Protein AF-A0A523UIT2-F1 (afdb_monomer_lite)

Foldseek 3Di:
DDDDDDDDDLDDDPDDPVDPDPVNRVCVVVDDDDPVSVVVVVVVVVVVVVLVVCCVPVNDVRSVVPPD

Secondary structure (DSSP, 8-state):
----------------TT---HHHHHHHHHSPPPHHHHHHHHHHHHHHHHHHHHHHHT-HHHHHHHH-

Structure (mmCIF, N/CA/C/O backbone):
data_AF-A0A523UIT2-F1
#
_entry.id   AF-A0A523UIT2-F1
#
loop_
_atom_site.group_PDB
_atom_site.id
_atom_site.type_symbol
_atom_site.label_atom_id
_atom_site.label_alt_id
_atom_site.label_comp_id
_atom_site.label_asym_id
_atom_site.label_entity_id
_atom_site.label_seq_id
_atom_site.pdbx_PDB_ins_code
_atom_site.Cartn_x
_atom_site.Cartn_y
_atom_site.Cartn_z
_atom_site.occupancy
_atom_site.B_iso_or_equiv
_atom_site.auth_seq_id
_atom_site.auth_comp_id
_atom_site.auth_asym_id
_atom_site.auth_atom_id
_atom_site.pdbx_PDB_model_num
ATOM 1 N N . GLU A 1 1 ? -12.490 15.359 -1.547 1.00 54.75 1 GLU A N 1
ATOM 2 C CA . GLU A 1 1 ? -11.052 15.017 -1.499 1.00 54.75 1 GLU A CA 1
ATOM 3 C C . GLU A 1 1 ? -10.648 14.334 -0.186 1.00 54.75 1 GLU A C 1
ATOM 5 O O . GLU A 1 1 ? -9.473 14.045 0.007 1.00 54.75 1 GLU A O 1
ATOM 10 N N . ASP A 1 2 ? -11.610 13.935 0.650 1.00 77.56 2 ASP A N 1
ATOM 11 C CA . ASP A 1 2 ? -11.367 13.435 2.009 1.00 77.56 2 ASP A CA 1
ATOM 12 C C . ASP A 1 2 ? -11.537 11.919 2.112 1.00 77.56 2 ASP A C 1
ATOM 14 O O . ASP A 1 2 ? -12.436 11.419 2.784 1.00 77.56 2 ASP A O 1
ATOM 18 N N . PHE A 1 3 ? -10.692 11.172 1.401 1.00 82.50 3 PHE A N 1
ATOM 19 C CA . PHE A 1 3 ? -10.646 9.718 1.542 1.00 82.50 3 PHE A CA 1
ATOM 20 C C . PHE A 1 3 ? -9.270 9.262 2.040 1.00 82.50 3 PHE A C 1
ATOM 22 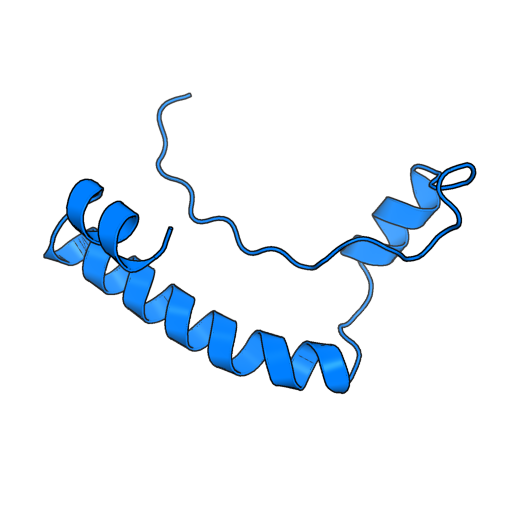O O . PHE A 1 3 ? -8.244 9.671 1.473 1.00 82.50 3 PHE A O 1
ATOM 29 N N . PRO A 1 4 ? -9.231 8.423 3.093 1.00 81.69 4 PRO A N 1
ATOM 30 C CA . PRO A 1 4 ? -7.994 7.841 3.590 1.00 81.69 4 PRO A CA 1
ATOM 31 C C . PRO A 1 4 ? -7.367 6.963 2.503 1.00 81.69 4 PRO A C 1
ATOM 33 O O . PRO A 1 4 ? -8.056 6.233 1.788 1.00 81.69 4 PRO A O 1
ATOM 36 N N . ARG A 1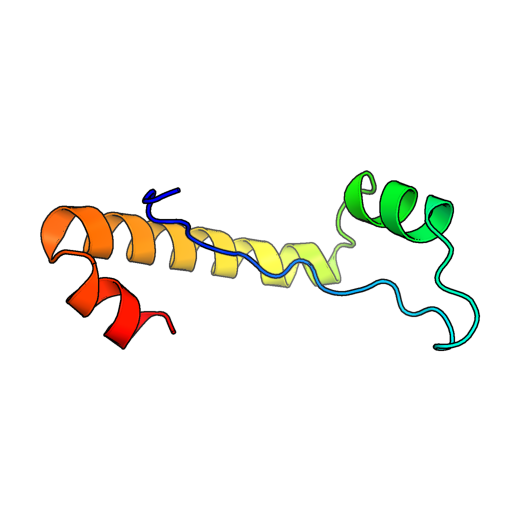 5 ? -6.045 7.066 2.349 1.00 87.50 5 ARG A N 1
ATOM 37 C CA . ARG A 1 5 ? -5.270 6.359 1.325 1.00 87.50 5 ARG A CA 1
ATOM 38 C C . ARG A 1 5 ? -4.043 5.734 1.963 1.00 87.50 5 ARG A C 1
ATOM 40 O O . ARG A 1 5 ? -3.243 6.443 2.565 1.00 87.50 5 ARG A O 1
ATOM 47 N N . ILE A 1 6 ? -3.856 4.438 1.751 1.00 85.81 6 ILE A N 1
ATOM 48 C CA . ILE A 1 6 ? -2.601 3.752 2.060 1.00 85.81 6 ILE A CA 1
ATOM 49 C C . ILE A 1 6 ? -1.739 3.795 0.797 1.00 85.81 6 ILE A C 1
ATOM 51 O O . ILE A 1 6 ? -2.197 3.433 -0.286 1.00 85.81 6 ILE A O 1
ATOM 55 N N . ARG A 1 7 ? -0.503 4.289 0.914 1.00 88.50 7 ARG A N 1
ATOM 56 C CA . ARG A 1 7 ? 0.425 4.433 -0.216 1.00 88.50 7 ARG A CA 1
ATOM 57 C C . ARG A 1 7 ? 1.532 3.396 -0.092 1.00 88.50 7 ARG A C 1
ATOM 59 O O . ARG A 1 7 ? 2.229 3.370 0.914 1.00 88.50 7 ARG A O 1
ATOM 66 N N . VAL A 1 8 ? 1.719 2.595 -1.136 1.00 88.25 8 VAL A N 1
ATOM 67 C CA . VAL A 1 8 ? 2.821 1.632 -1.232 1.00 88.25 8 VAL A CA 1
ATOM 68 C C . VAL A 1 8 ? 3.794 2.129 -2.293 1.00 88.25 8 VAL A C 1
ATOM 70 O O . VAL A 1 8 ? 3.411 2.355 -3.440 1.00 88.25 8 VAL A O 1
ATOM 73 N N . GLY A 1 9 ? 5.044 2.363 -1.900 1.00 86.56 9 GLY A N 1
ATOM 74 C CA . GLY A 1 9 ? 6.086 2.780 -2.829 1.00 86.56 9 GLY A CA 1
ATOM 75 C C . GLY A 1 9 ? 6.563 1.595 -3.662 1.00 86.56 9 GLY A C 1
ATOM 76 O O . GLY A 1 9 ? 7.071 0.632 -3.102 1.00 86.56 9 GLY A O 1
ATOM 77 N N . ILE A 1 10 ? 6.438 1.689 -4.985 1.00 83.94 10 ILE A N 1
ATOM 78 C CA . ILE A 1 10 ? 6.983 0.690 -5.920 1.00 83.94 10 ILE A CA 1
ATOM 79 C C . ILE A 1 10 ? 8.405 1.024 -6.387 1.00 83.94 10 ILE A C 1
ATOM 81 O O . ILE A 1 10 ? 8.987 0.255 -7.130 1.00 83.94 10 ILE A O 1
ATOM 85 N N . GLY A 1 11 ? 8.970 2.150 -5.936 1.00 81.50 11 GLY A N 1
ATOM 86 C CA . GLY A 1 11 ? 10.264 2.661 -6.390 1.00 81.50 11 GLY A CA 1
ATOM 87 C C . GLY A 1 11 ? 10.134 3.699 -7.506 1.00 81.50 11 GLY A C 1
ATOM 88 O O . GLY A 1 11 ? 9.064 4.266 -7.742 1.00 81.50 11 GLY A O 1
ATOM 89 N N . ARG A 1 12 ? 11.259 4.011 -8.151 1.00 75.69 12 ARG A N 1
ATOM 90 C CA . ARG A 1 12 ? 11.326 4.850 -9.353 1.00 75.69 12 ARG A CA 1
ATOM 91 C C . ARG A 1 12 ? 12.270 4.187 -10.353 1.00 75.69 12 ARG A C 1
ATOM 93 O O . ARG A 1 12 ? 13.280 3.632 -9.915 1.00 75.69 12 ARG A O 1
ATOM 100 N N . PRO A 1 13 ? 11.998 4.284 -11.665 1.00 73.31 13 PRO A N 1
ATOM 101 C CA . PRO A 1 13 ? 12.919 3.771 -12.666 1.00 73.31 13 PRO A CA 1
ATOM 102 C C . PRO A 1 13 ? 14.274 4.478 -12.523 1.00 73.31 13 PRO A C 1
ATOM 104 O O . PRO A 1 13 ? 14.335 5.709 -12.475 1.00 73.31 13 PRO A O 1
ATOM 107 N N . GLN A 1 14 ? 15.360 3.702 -12.448 1.00 64.50 14 GLN A N 1
ATOM 108 C CA . GLN A 1 14 ? 16.723 4.227 -12.537 1.00 64.50 14 GLN A CA 1
ATOM 109 C C . GLN A 1 14 ? 16.997 4.648 -13.987 1.00 64.50 14 GLN A C 1
ATOM 111 O O . GLN A 1 14 ? 17.605 3.913 -14.756 1.00 64.50 14 GLN A O 1
ATOM 116 N N . ALA A 1 15 ? 16.519 5.825 -14.379 1.00 58.03 15 ALA A N 1
ATOM 117 C CA . ALA A 1 15 ? 17.088 6.552 -15.504 1.00 58.03 15 ALA A CA 1
ATOM 118 C C . ALA A 1 15 ? 17.907 7.713 -14.941 1.00 58.03 15 ALA A C 1
ATOM 120 O O . ALA A 1 15 ? 17.527 8.314 -13.930 1.00 58.03 15 ALA A O 1
ATOM 121 N N . GLU A 1 16 ? 19.039 8.022 -15.575 1.00 52.97 16 GLU A N 1
ATOM 122 C CA . GLU A 1 16 ? 19.805 9.230 -15.274 1.00 52.97 16 GLU A CA 1
ATOM 123 C C . GLU A 1 16 ? 18.832 10.412 -15.246 1.00 52.97 16 GLU A C 1
ATOM 125 O O . GLU A 1 16 ? 18.014 10.553 -16.159 1.00 52.97 16 GLU A O 1
ATOM 130 N N . ALA A 1 17 ? 18.879 11.216 -1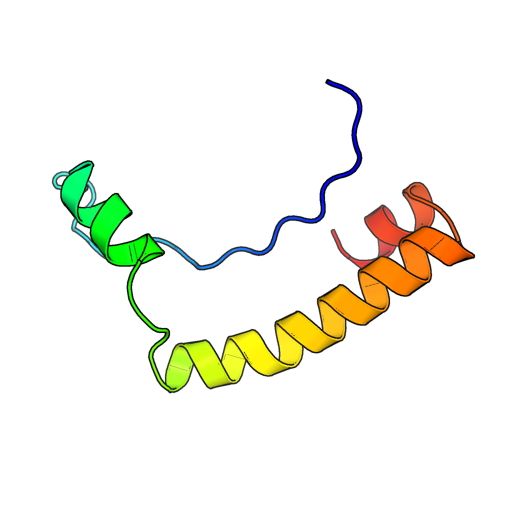4.179 1.00 54.41 17 ALA A N 1
ATOM 131 C CA . ALA A 1 17 ? 17.854 12.187 -13.767 1.00 54.41 17 ALA A CA 1
ATOM 132 C C . ALA A 1 17 ? 17.412 13.213 -14.840 1.00 54.41 17 ALA A C 1
ATOM 134 O O . ALA A 1 17 ? 16.502 14.001 -14.606 1.00 54.41 17 ALA A O 1
ATOM 135 N N . GLN A 1 18 ? 18.046 13.199 -16.011 1.00 52.91 18 GLN A N 1
ATOM 136 C CA . GLN A 1 18 ? 17.800 14.041 -17.176 1.00 52.91 18 GLN A CA 1
ATOM 137 C C . GLN A 1 18 ? 16.937 13.360 -18.264 1.00 52.91 18 GLN A C 1
ATOM 139 O O . GLN A 1 18 ? 16.624 14.002 -19.261 1.00 52.91 18 GLN A O 1
ATOM 144 N N . SER A 1 19 ? 16.532 12.091 -18.099 1.00 55.72 19 SER A N 1
ATOM 145 C CA . SER A 1 19 ? 15.859 11.304 -19.154 1.00 55.72 19 SER A CA 1
ATOM 146 C C . SER A 1 19 ? 14.694 10.422 -18.677 1.00 55.72 19 SER A C 1
ATOM 148 O O . SER A 1 19 ? 14.373 9.411 -19.297 1.00 55.72 19 SER A O 1
ATOM 150 N N . ILE A 1 20 ? 14.008 10.793 -17.592 1.00 67.56 20 ILE A N 1
ATOM 151 C CA . ILE A 1 20 ? 12.728 10.149 -17.262 1.00 67.56 20 ILE A CA 1
ATOM 152 C C . ILE A 1 20 ? 11.647 10.757 -18.168 1.00 67.56 20 ILE A C 1
ATOM 154 O O . ILE A 1 20 ? 11.059 11.785 -17.839 1.00 67.56 20 ILE A O 1
ATOM 158 N N . SER A 1 21 ? 11.408 10.140 -19.326 1.00 77.44 21 SER A N 1
ATOM 159 C CA . SER A 1 21 ? 10.246 10.448 -20.168 1.00 77.44 21 SER A CA 1
ATOM 160 C C . SER A 1 21 ? 8.968 9.824 -19.598 1.00 77.44 21 SER A C 1
ATOM 162 O O . SER A 1 21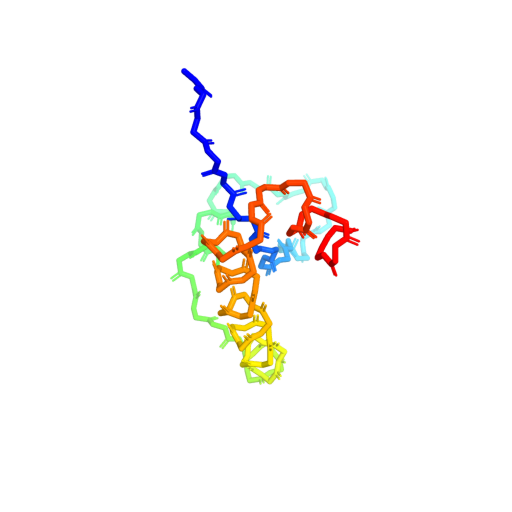 ? 9.028 8.808 -18.896 1.00 77.44 21 SER A O 1
ATOM 164 N N . GLU A 1 22 ? 7.802 10.390 -19.931 1.00 79.44 22 GLU A N 1
ATOM 165 C CA . GLU A 1 22 ? 6.498 9.818 -19.556 1.00 79.44 22 GLU A CA 1
ATOM 166 C C . GLU A 1 22 ? 6.375 8.353 -20.001 1.00 79.44 22 GLU A C 1
ATOM 168 O O . GLU A 1 22 ? 5.986 7.506 -19.199 1.00 79.44 22 GLU A O 1
ATOM 173 N N . ASP A 1 23 ? 6.825 8.017 -21.215 1.00 81.75 23 ASP A N 1
ATOM 174 C CA . ASP A 1 23 ? 6.845 6.639 -21.728 1.00 81.75 23 ASP A CA 1
ATOM 175 C C . ASP A 1 23 ? 7.630 5.665 -20.838 1.00 81.75 23 ASP A C 1
ATOM 177 O O . ASP A 1 23 ? 7.259 4.498 -20.690 1.00 81.75 23 ASP A O 1
ATOM 181 N N . THR A 1 24 ? 8.724 6.127 -20.227 1.00 81.62 24 THR A N 1
ATOM 182 C CA . THR A 1 24 ? 9.545 5.294 -19.338 1.00 81.62 24 THR A CA 1
ATOM 183 C C . THR A 1 24 ? 8.822 5.023 -18.021 1.00 81.62 24 THR A C 1
ATOM 185 O O . THR A 1 24 ? 8.874 3.901 -17.517 1.00 81.62 24 THR A O 1
ATOM 188 N N . ILE A 1 25 ? 8.099 6.014 -17.487 1.00 82.56 25 ILE A N 1
ATOM 189 C CA . ILE A 1 25 ? 7.272 5.851 -16.282 1.00 82.56 25 ILE A CA 1
ATOM 190 C C . ILE A 1 25 ? 6.100 4.912 -16.568 1.00 82.56 25 ILE A C 1
ATOM 192 O O . ILE A 1 25 ? 5.862 3.989 -15.794 1.00 82.56 25 I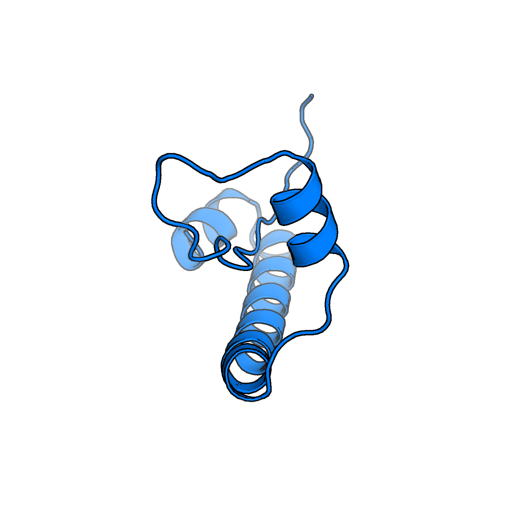LE A O 1
ATOM 196 N N . VAL A 1 26 ? 5.394 5.118 -17.685 1.00 85.44 26 VAL A N 1
ATOM 197 C CA . VAL A 1 26 ? 4.260 4.274 -18.085 1.00 85.44 26 VAL A CA 1
ATOM 198 C C . VAL A 1 26 ? 4.710 2.824 -18.214 1.00 85.44 26 VAL A C 1
ATOM 200 O O . VAL A 1 26 ? 4.087 1.937 -17.634 1.00 85.44 26 VAL A O 1
ATOM 203 N N . ARG A 1 27 ? 5.837 2.575 -18.893 1.00 85.44 27 ARG A N 1
ATOM 204 C CA . ARG A 1 27 ? 6.386 1.222 -19.008 1.00 85.44 27 ARG A CA 1
ATOM 205 C C . ARG A 1 27 ? 6.762 0.641 -17.647 1.00 85.44 27 ARG A C 1
ATOM 207 O O . ARG A 1 27 ? 6.452 -0.516 -17.406 1.00 85.44 27 ARG A O 1
ATOM 214 N N . TYR A 1 28 ? 7.383 1.420 -16.764 1.00 85.19 28 TYR A N 1
ATOM 215 C CA . TYR A 1 28 ? 7.769 0.960 -15.427 1.00 85.19 28 TYR A CA 1
ATOM 216 C C . TYR A 1 28 ? 6.563 0.531 -14.581 1.00 85.19 28 TYR A C 1
ATOM 218 O O . TYR A 1 28 ? 6.589 -0.537 -13.986 1.00 85.19 28 TYR A O 1
ATOM 226 N N . VAL A 1 29 ? 5.484 1.319 -14.576 1.00 87.38 29 VAL A N 1
ATOM 227 C CA . VAL A 1 29 ? 4.266 1.015 -13.798 1.00 87.38 29 VAL A CA 1
ATOM 228 C C . VAL A 1 29 ? 3.499 -0.190 -14.356 1.00 87.38 29 VAL A C 1
ATOM 230 O O . VAL A 1 29 ? 2.800 -0.866 -13.606 1.00 87.38 29 VAL A O 1
ATOM 233 N N . LEU A 1 30 ? 3.613 -0.458 -15.659 1.00 88.50 30 LEU A N 1
ATOM 234 C CA . LEU A 1 30 ? 2.954 -1.586 -16.327 1.00 88.50 30 LEU A CA 1
ATOM 235 C C . LEU A 1 30 ? 3.817 -2.855 -16.395 1.00 88.50 30 LEU A C 1
ATOM 237 O O . LEU A 1 30 ? 3.342 -3.871 -16.898 1.00 88.50 30 LEU A O 1
ATOM 241 N N . SER A 1 31 ? 5.075 -2.793 -15.958 1.00 87.44 31 SER A N 1
ATOM 242 C CA . SER A 1 31 ? 5.993 -3.935 -15.984 1.00 87.44 31 SER A CA 1
ATOM 243 C C . SER A 1 31 ? 5.844 -4.784 -14.722 1.00 87.44 31 SER A C 1
ATOM 245 O O . SER A 1 31 ? 5.498 -4.273 -13.657 1.00 87.44 31 SER A O 1
ATOM 247 N N . ASP A 1 32 ? 6.153 -6.075 -14.838 1.00 89.31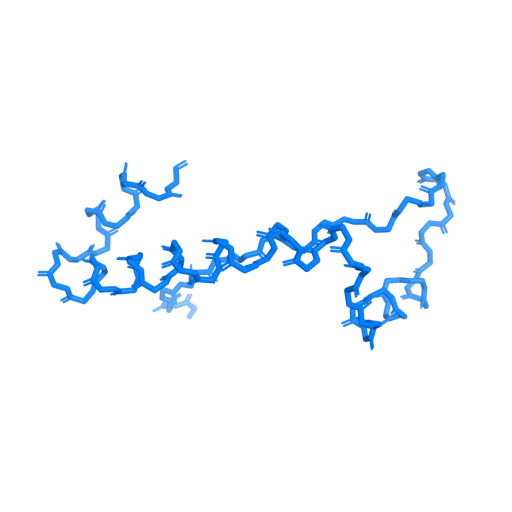 32 ASP A N 1
ATOM 248 C CA . ASP A 1 32 ? 6.210 -6.980 -13.690 1.00 89.31 32 ASP A CA 1
ATOM 249 C C . ASP A 1 32 ? 7.406 -6.660 -12.780 1.00 89.31 32 ASP A C 1
ATOM 251 O O . ASP A 1 32 ? 8.435 -6.140 -13.223 1.00 89.31 32 ASP A O 1
ATOM 255 N N . PHE A 1 33 ? 7.282 -7.015 -11.499 1.00 86.38 33 PHE A N 1
ATOM 256 C CA . PHE A 1 33 ? 8.378 -6.901 -10.542 1.00 86.38 33 PHE A CA 1
ATOM 257 C C . PHE A 1 33 ? 9.493 -7.900 -10.863 1.00 86.38 33 PHE A C 1
ATOM 259 O O . PHE A 1 33 ? 9.251 -9.065 -11.180 1.00 86.38 33 PHE A O 1
ATOM 266 N N . SER A 1 34 ? 10.743 -7.467 -10.717 1.00 88.31 34 SER A N 1
ATOM 267 C CA . SER A 1 34 ? 11.889 -8.378 -10.722 1.00 88.31 34 SER A CA 1
ATOM 268 C C . SER A 1 34 ? 11.844 -9.329 -9.512 1.00 88.31 34 SER A C 1
ATOM 270 O O . SER A 1 34 ? 11.246 -8.998 -8.487 1.00 88.31 34 SER A O 1
ATOM 272 N N . PRO A 1 35 ? 12.530 -10.488 -9.544 1.00 88.69 35 PRO A N 1
ATOM 273 C CA . PRO A 1 35 ? 12.575 -11.410 -8.402 1.00 88.69 35 PRO A CA 1
ATOM 274 C C . PRO A 1 35 ? 13.065 -10.762 -7.096 1.00 88.69 35 PRO A C 1
ATOM 276 O O . PRO A 1 35 ? 12.645 -11.146 -6.003 1.00 88.69 35 PRO A O 1
ATOM 279 N N . GLN A 1 36 ? 13.953 -9.771 -7.200 1.00 87.81 36 GLN A N 1
ATOM 280 C CA . GLN A 1 36 ? 14.451 -8.993 -6.069 1.00 87.81 36 GLN A CA 1
ATOM 281 C C . GLN A 1 36 ? 13.363 -8.076 -5.500 1.00 87.81 36 GLN A C 1
ATOM 283 O O . GLN A 1 36 ? 13.196 -8.007 -4.284 1.00 87.81 36 GLN A O 1
ATOM 288 N N . GLU A 1 37 ? 12.600 -7.404 -6.363 1.00 87.44 37 GLU A N 1
ATOM 289 C CA . GLU A 1 37 ? 11.462 -6.578 -5.952 1.00 87.44 37 GLU A CA 1
ATOM 290 C C . GLU A 1 37 ? 10.323 -7.436 -5.394 1.00 87.44 37 GLU A C 1
ATOM 292 O O . GLU A 1 37 ? 9.743 -7.075 -4.374 1.00 87.44 37 GLU A O 1
ATOM 297 N N . GLU A 1 38 ? 10.049 -8.612 -5.966 1.00 87.12 38 GLU A N 1
ATOM 298 C CA . GLU A 1 38 ? 9.054 -9.545 -5.430 1.00 87.12 38 GLU A CA 1
ATOM 299 C C . GLU A 1 38 ? 9.395 -10.020 -4.013 1.00 87.12 38 GLU A C 1
ATOM 301 O O . GLU A 1 38 ? 8.513 -10.155 -3.158 1.00 87.12 38 GLU A O 1
ATOM 306 N N . ALA A 1 39 ? 10.676 -10.281 -3.740 1.00 89.50 39 ALA A N 1
ATOM 307 C CA . ALA A 1 39 ? 11.127 -10.659 -2.405 1.00 89.50 39 ALA A CA 1
ATOM 308 C C . ALA A 1 39 ? 10.872 -9.546 -1.372 1.00 89.50 39 ALA A C 1
ATOM 310 O O . ALA A 1 39 ? 10.655 -9.843 -0.197 1.00 89.50 39 ALA A O 1
ATOM 311 N N . ILE A 1 40 ? 10.845 -8.283 -1.810 1.00 89.75 40 ILE A N 1
ATOM 312 C CA . ILE A 1 40 ? 10.541 -7.111 -0.980 1.00 89.75 40 ILE A CA 1
ATOM 313 C C . ILE A 1 40 ? 9.027 -6.860 -0.913 1.00 89.75 40 ILE A C 1
ATOM 315 O O . ILE A 1 40 ? 8.507 -6.547 0.156 1.00 89.75 40 ILE A O 1
ATOM 319 N N . ILE A 1 41 ? 8.288 -7.023 -2.015 1.00 89.38 41 ILE A N 1
ATOM 320 C CA . ILE A 1 41 ? 6.854 -6.708 -2.055 1.00 89.38 41 ILE A CA 1
ATOM 321 C C . ILE A 1 41 ? 6.034 -7.693 -1.220 1.00 89.38 41 ILE A C 1
ATOM 323 O O . ILE A 1 41 ? 5.066 -7.291 -0.582 1.00 89.38 41 ILE A O 1
ATOM 327 N N . LYS A 1 42 ? 6.441 -8.969 -1.150 1.00 89.19 42 LYS A N 1
ATOM 328 C CA . LYS A 1 42 ? 5.759 -9.999 -0.348 1.00 89.19 42 LYS A CA 1
ATOM 329 C C . LYS A 1 42 ? 5.605 -9.604 1.131 1.00 89.19 42 LYS A C 1
ATOM 331 O O . LYS A 1 42 ? 4.467 -9.576 1.604 1.00 89.19 42 LYS A O 1
ATOM 336 N N . PRO A 1 43 ? 6.675 -9.258 1.874 1.00 92.25 43 PRO A N 1
ATOM 337 C CA . PRO A 1 43 ? 6.531 -8.792 3.252 1.00 92.25 43 PRO A CA 1
ATOM 338 C C . PRO A 1 43 ? 5.841 -7.424 3.349 1.00 92.25 43 PRO A C 1
ATOM 340 O O . PRO A 1 43 ? 5.137 -7.170 4.325 1.00 92.25 43 PRO A O 1
ATOM 343 N N . VAL A 1 44 ? 5.976 -6.554 2.340 1.00 91.62 44 VAL A N 1
ATOM 344 C CA . VAL A 1 44 ? 5.261 -5.266 2.309 1.00 91.62 44 VAL A CA 1
ATOM 345 C C . VAL A 1 44 ? 3.748 -5.472 2.237 1.00 91.62 44 VAL A C 1
ATOM 347 O O . VAL A 1 44 ? 3.024 -4.812 2.973 1.00 91.62 44 VAL A O 1
ATOM 350 N N . ILE A 1 45 ? 3.257 -6.411 1.425 1.00 90.62 45 ILE A N 1
ATOM 351 C CA . ILE A 1 45 ? 1.824 -6.737 1.339 1.00 90.62 45 ILE A CA 1
ATOM 352 C C . ILE A 1 45 ? 1.291 -7.210 2.697 1.00 90.62 45 ILE A C 1
ATOM 354 O O . ILE A 1 45 ? 0.228 -6.762 3.123 1.00 90.62 45 ILE A O 1
ATOM 358 N N . ALA A 1 46 ? 2.042 -8.059 3.408 1.00 92.12 46 ALA A N 1
ATOM 359 C CA . ALA A 1 46 ? 1.667 -8.489 4.756 1.00 92.12 46 ALA A CA 1
ATOM 360 C C . ALA A 1 46 ? 1.577 -7.296 5.723 1.00 92.12 46 ALA A C 1
ATOM 362 O O . ALA A 1 46 ? 0.569 -7.124 6.404 1.00 92.12 46 ALA A O 1
ATOM 363 N N . ARG A 1 47 ? 2.574 -6.403 5.699 1.00 91.56 47 ARG A N 1
ATOM 364 C CA . ARG A 1 47 ? 2.579 -5.180 6.515 1.00 91.56 47 ARG A CA 1
ATOM 365 C C . ARG A 1 47 ? 1.425 -4.232 6.171 1.00 91.56 47 ARG A C 1
ATOM 367 O O . ARG A 1 47 ? 0.865 -3.598 7.058 1.00 91.56 47 ARG A O 1
ATOM 374 N N . VAL A 1 48 ? 1.042 -4.139 4.899 1.00 92.69 48 VAL A N 1
ATOM 375 C CA . VAL A 1 48 ? -0.130 -3.362 4.466 1.00 92.69 48 VAL A CA 1
ATOM 376 C C . VAL A 1 48 ? -1.420 -3.984 4.996 1.00 92.69 48 VAL A C 1
ATOM 378 O O . VAL A 1 48 ? -2.307 -3.249 5.419 1.00 92.69 48 VAL A O 1
ATOM 381 N N . SER A 1 49 ? -1.522 -5.314 5.033 1.00 93.00 49 SER A N 1
ATOM 382 C CA . SER A 1 49 ? -2.668 -5.996 5.643 1.00 93.00 49 SER A CA 1
ATOM 383 C C . SER A 1 49 ? -2.806 -5.653 7.128 1.00 93.00 49 SER A C 1
ATOM 385 O O . SER A 1 49 ? -3.908 -5.356 7.579 1.00 93.00 49 SER A O 1
ATOM 387 N N . GLU A 1 50 ? -1.699 -5.634 7.875 1.00 92.38 50 GLU A N 1
ATOM 388 C CA . GLU A 1 50 ? -1.690 -5.203 9.282 1.00 92.38 50 GLU A CA 1
ATOM 389 C C . GLU A 1 50 ? -2.083 -3.725 9.428 1.00 92.38 50 GLU A C 1
ATOM 391 O O . GLU A 1 50 ? -2.813 -3.362 10.349 1.00 92.38 50 GLU A O 1
ATOM 396 N N . ALA A 1 51 ? -1.643 -2.867 8.502 1.00 90.50 51 ALA A N 1
ATOM 397 C CA . ALA A 1 51 ? -2.019 -1.456 8.488 1.00 90.50 51 ALA A CA 1
ATOM 398 C C . ALA A 1 51 ? -3.519 -1.258 8.248 1.00 90.50 51 ALA A C 1
ATOM 400 O O . ALA A 1 51 ? -4.128 -0.405 8.889 1.00 90.50 51 ALA A O 1
ATOM 401 N N . ILE A 1 52 ? -4.117 -2.049 7.353 1.00 91.94 52 ILE A N 1
ATOM 402 C CA . ILE A 1 52 ? -5.562 -2.041 7.098 1.00 91.94 52 ILE A CA 1
ATOM 403 C C . ILE A 1 52 ? -6.322 -2.515 8.339 1.00 91.94 52 ILE A C 1
ATOM 405 O O . ILE A 1 52 ? -7.296 -1.874 8.729 1.00 91.94 52 ILE A O 1
ATOM 409 N N . ASP A 1 53 ? -5.871 -3.595 8.978 1.00 93.62 53 ASP A N 1
ATOM 410 C CA . ASP A 1 53 ? -6.509 -4.117 10.188 1.00 93.62 53 ASP A CA 1
ATOM 411 C C . ASP A 1 53 ? -6.460 -3.095 11.332 1.00 93.62 53 ASP A C 1
ATOM 413 O O . ASP A 1 53 ? -7.492 -2.750 11.906 1.00 93.62 53 ASP A O 1
ATOM 417 N N . CYS A 1 54 ? -5.290 -2.499 11.584 1.00 90.75 54 CYS A N 1
ATOM 418 C CA . CYS A 1 54 ? -5.119 -1.425 12.565 1.00 90.75 54 CYS A CA 1
ATOM 419 C C . CYS A 1 54 ? -5.978 -0.196 12.227 1.00 90.75 54 CYS A C 1
ATOM 421 O O . CYS A 1 54 ? -6.613 0.388 13.101 1.00 90.75 54 CYS A O 1
ATOM 423 N N . PHE A 1 55 ? -6.066 0.171 10.947 1.00 90.00 55 PHE A N 1
ATOM 424 C CA . PHE A 1 55 ? -6.893 1.288 10.500 1.00 90.00 55 PHE A CA 1
ATOM 425 C C . PHE A 1 55 ? -8.385 1.064 10.790 1.00 90.00 55 PHE A C 1
ATOM 427 O O . PHE A 1 55 ? -9.070 1.997 11.205 1.00 90.00 55 PHE A O 1
ATOM 434 N N . ILE A 1 56 ? -8.886 -0.159 10.591 1.00 90.12 56 ILE A N 1
ATOM 435 C CA . ILE A 1 56 ? -10.297 -0.506 10.817 1.00 90.12 56 ILE A CA 1
ATOM 436 C C . ILE A 1 56 ? -10.601 -0.676 12.313 1.00 90.12 56 ILE A C 1
ATOM 438 O O . ILE A 1 56 ? -11.677 -0.286 12.763 1.00 90.12 56 ILE A O 1
ATOM 442 N N . THR A 1 57 ? -9.677 -1.258 13.078 1.00 94.12 57 THR A N 1
ATOM 443 C CA . THR A 1 57 ? -9.896 -1.633 14.487 1.00 94.12 57 THR A CA 1
ATOM 444 C C . THR A 1 57 ? -9.540 -0.524 15.477 1.00 94.12 57 THR A C 1
ATOM 446 O O . THR A 1 57 ? -10.259 -0.329 16.455 1.00 94.12 57 THR A O 1
ATOM 449 N N . GLU A 1 58 ? -8.459 0.218 15.230 1.00 90.12 58 GLU A N 1
ATOM 450 C CA . GLU A 1 58 ? -7.908 1.241 16.132 1.00 90.12 58 GLU A CA 1
ATOM 451 C C . GLU A 1 58 ? -8.061 2.672 15.582 1.00 90.12 58 GLU A C 1
ATOM 453 O O . GLU A 1 58 ? -7.913 3.643 16.324 1.00 90.12 58 GLU A O 1
ATOM 458 N N . GLY A 1 59 ? -8.388 2.820 14.294 1.00 88.12 59 GLY A N 1
ATOM 459 C CA . GLY A 1 59 ? -8.614 4.107 13.638 1.00 88.12 59 GLY A CA 1
ATOM 460 C C . GLY A 1 59 ? -7.380 4.699 12.946 1.00 88.12 59 GLY A C 1
ATOM 461 O O . GLY A 1 59 ? -6.260 4.187 13.020 1.00 88.12 59 GLY A O 1
ATOM 462 N N . ILE A 1 60 ? -7.593 5.819 12.241 1.00 84.81 60 ILE A N 1
ATOM 463 C CA . ILE A 1 60 ? -6.581 6.437 11.366 1.00 84.81 60 ILE A CA 1
ATOM 464 C C . ILE A 1 60 ? -5.336 6.924 12.115 1.00 84.81 60 ILE A C 1
ATOM 466 O O . ILE A 1 60 ? -4.230 6.757 11.610 1.00 84.81 60 ILE A O 1
ATOM 470 N N . GLU A 1 61 ? -5.489 7.486 13.315 1.00 86.62 61 GLU A N 1
ATOM 471 C CA . GLU A 1 61 ? -4.361 8.024 14.087 1.00 86.62 61 GLU A CA 1
ATOM 472 C C . GLU A 1 61 ? -3.407 6.915 14.548 1.00 86.62 61 GLU A C 1
ATOM 474 O O . GLU A 1 61 ? -2.189 7.038 14.397 1.00 86.62 61 GLU A O 1
ATOM 479 N N . ALA A 1 62 ? -3.956 5.799 15.038 1.00 86.31 62 ALA A N 1
ATOM 480 C CA . ALA A 1 62 ? -3.178 4.639 15.462 1.00 86.31 62 ALA A CA 1
ATOM 481 C C . ALA A 1 62 ? -2.439 3.995 14.279 1.00 86.31 62 ALA A C 1
ATOM 483 O O . ALA A 1 62 ? -1.242 3.713 14.374 1.00 86.31 62 ALA A O 1
ATOM 484 N N . ALA A 1 63 ? -3.120 3.838 13.139 1.00 86.44 63 ALA A N 1
ATOM 485 C CA . ALA A 1 63 ? -2.502 3.325 11.921 1.00 86.44 63 ALA A CA 1
ATOM 486 C C . ALA A 1 63 ? -1.384 4.252 11.413 1.00 86.44 63 ALA A C 1
ATOM 488 O O . ALA A 1 63 ? -0.294 3.785 11.080 1.00 86.44 63 ALA A O 1
ATOM 489 N N . MET A 1 64 ? -1.601 5.570 11.412 1.00 85.56 64 MET A N 1
ATOM 490 C CA . MET A 1 64 ? -0.566 6.528 11.018 1.00 85.56 64 MET A CA 1
ATOM 491 C C . MET A 1 64 ? 0.649 6.466 11.945 1.00 85.56 64 MET A C 1
ATOM 493 O O . MET A 1 64 ? 1.765 6.475 11.447 1.00 85.56 64 MET A O 1
ATOM 497 N N . SER A 1 65 ? 0.463 6.340 13.260 1.00 88.00 65 SER A N 1
ATOM 498 C CA . SER A 1 65 ? 1.585 6.251 14.204 1.00 88.00 65 SER A CA 1
ATOM 499 C C . SER A 1 65 ? 2.398 4.955 14.096 1.00 88.00 65 SER A C 1
ATOM 501 O O . SER A 1 65 ? 3.554 4.945 14.513 1.00 88.00 65 SER A O 1
ATOM 503 N N . LYS A 1 66 ? 1.808 3.847 13.627 1.00 83.44 66 LYS A N 1
ATOM 504 C CA . LYS A 1 66 ? 2.485 2.536 13.549 1.00 83.44 66 LYS A CA 1
ATOM 505 C C . LYS A 1 66 ? 3.136 2.264 12.189 1.00 83.44 66 LYS A C 1
ATOM 507 O O . LYS A 1 66 ? 4.072 1.460 12.108 1.00 83.44 66 LYS A O 1
ATOM 512 N N . PHE A 1 67 ? 2.621 2.878 11.122 1.00 84.56 67 PHE A N 1
ATOM 513 C CA . PHE A 1 67 ? 2.991 2.540 9.745 1.00 84.56 67 PHE A CA 1
ATOM 514 C C . PHE A 1 67 ? 3.604 3.689 8.928 1.00 84.56 67 PHE A C 1
ATOM 516 O O . PHE A 1 67 ? 4.194 3.379 7.891 1.00 84.56 67 PHE A O 1
ATOM 523 N N . ASN A 1 68 ? 3.523 4.951 9.379 1.00 79.75 68 ASN A N 1
ATOM 524 C CA . ASN A 1 68 ? 4.320 6.070 8.838 1.00 79.75 68 ASN A CA 1
ATOM 525 C C . ASN A 1 68 ? 5.561 6.335 9.690 1.00 79.75 68 ASN A C 1
ATOM 527 O O . ASN A 1 68 ? 6.562 6.790 9.094 1.00 79.75 68 ASN A O 1
#

Sequence (68 aa):
EDFPRIRVGIGRPQAEAQSISEDTIVRYVLSDFSPQEEAIIKPVIARVSEAIDCFITEGIEAAMSKFN

pLDDT: mean 83.38, std 10.48, range [52.91, 94.12]

Radius of gyration: 15.53 Å; chains: 1; bounding box: 31×26×38 Å